Protein AF-A0A1M7DMR1-F1 (afdb_monomer)

pLDDT: mean 75.88, std 13.54, range [40.09, 90.69]

Organism: NCBI:txid29534

Foldseek 3Di:
DLVVLLVVLVVLLVVLVVLVVVLVVVLVVLVVVLVVVCVVDVVVSVVSVVVNVVVVVVNVVVSVVSNVSSCCSNVVCVPPDVPPDVVPPPPDD

Mean predicted aligned error: 11.48 Å

Structure (mmCIF, N/CA/C/O b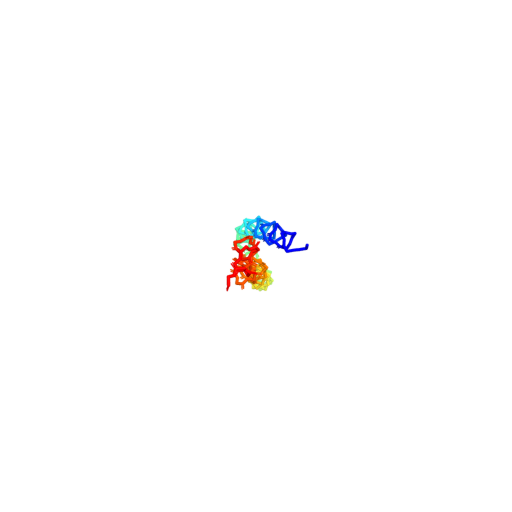ackbone):
data_AF-A0A1M7DMR1-F1
#
_entry.id   AF-A0A1M7DMR1-F1
#
loop_
_atom_site.group_PDB
_atom_site.id
_atom_site.type_symbol
_atom_site.label_atom_id
_atom_site.label_alt_id
_atom_site.label_comp_id
_atom_site.label_asym_id
_atom_site.label_entity_id
_atom_site.label_seq_id
_atom_site.pdbx_PDB_ins_code
_atom_site.Cartn_x
_atom_site.Cartn_y
_atom_site.Cartn_z
_atom_site.occupancy
_atom_site.B_iso_or_equiv
_atom_site.auth_seq_id
_atom_site.auth_comp_id
_atom_site.auth_asym_id
_atom_site.auth_atom_id
_atom_site.pdbx_PDB_model_num
ATOM 1 N N . MET A 1 1 ? -7.035 -4.291 27.945 1.00 57.91 1 MET A N 1
ATOM 2 C CA . MET A 1 1 ? -6.409 -4.801 26.692 1.00 57.91 1 MET A CA 1
ATOM 3 C C . MET A 1 1 ? -7.227 -4.565 25.416 1.00 57.91 1 MET A C 1
ATOM 5 O O . MET A 1 1 ? -6.639 -4.568 24.342 1.00 57.91 1 MET A O 1
ATOM 9 N N . LYS A 1 2 ? -8.556 -4.389 25.496 1.00 66.06 2 LYS A N 1
ATOM 10 C CA . LYS A 1 2 ? -9.449 -4.186 24.340 1.00 66.06 2 LYS A CA 1
ATOM 11 C C . LYS A 1 2 ? -9.121 -2.892 23.553 1.00 66.06 2 LYS A C 1
ATOM 13 O O . LYS A 1 2 ? -8.706 -2.967 22.401 1.00 66.06 2 LYS A O 1
ATOM 18 N N . ILE A 1 3 ? -9.118 -1.746 24.238 1.00 74.88 3 ILE A N 1
ATOM 19 C CA . ILE A 1 3 ? -8.766 -0.414 23.694 1.00 74.88 3 ILE A CA 1
ATOM 20 C C . ILE A 1 3 ? -7.361 -0.360 23.069 1.00 74.88 3 ILE A C 1
ATOM 22 O O . ILE A 1 3 ? -7.185 0.205 21.993 1.00 74.88 3 ILE A O 1
ATOM 26 N N . LEU A 1 4 ? -6.372 -1.019 23.684 1.00 76.50 4 LEU A N 1
ATOM 27 C CA . LEU A 1 4 ? -4.999 -1.068 23.163 1.00 76.50 4 LEU A CA 1
ATOM 28 C C . LEU A 1 4 ? -4.929 -1.704 21.760 1.00 76.50 4 LEU A C 1
ATOM 30 O O . LEU A 1 4 ? -4.172 -1.244 20.912 1.00 76.50 4 LEU A O 1
ATOM 34 N N . LYS A 1 5 ? -5.751 -2.731 21.486 1.00 73.88 5 LYS A N 1
ATOM 35 C CA . LYS A 1 5 ? -5.819 -3.387 20.166 1.00 73.88 5 LYS A CA 1
ATOM 36 C C . LYS A 1 5 ? -6.466 -2.498 19.102 1.00 73.88 5 LYS A C 1
ATOM 38 O O . LYS A 1 5 ? -6.076 -2.581 17.942 1.00 73.88 5 LYS A O 1
ATOM 43 N N . ILE A 1 6 ? -7.415 -1.644 19.491 1.00 76.19 6 ILE A N 1
ATOM 44 C CA . ILE A 1 6 ? -8.042 -0.662 18.594 1.00 76.19 6 ILE A CA 1
ATOM 45 C C . ILE A 1 6 ? -7.025 0.414 18.206 1.00 76.19 6 ILE A C 1
ATOM 47 O O . ILE A 1 6 ? -6.837 0.669 17.019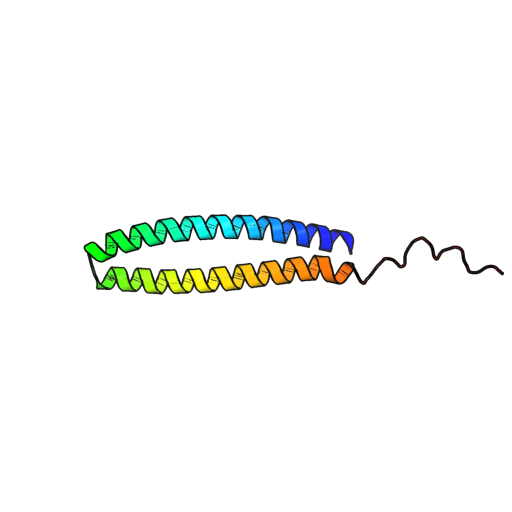 1.00 76.19 6 ILE A O 1
ATOM 51 N N . ILE A 1 7 ? -6.322 0.986 19.191 1.00 85.50 7 ILE A N 1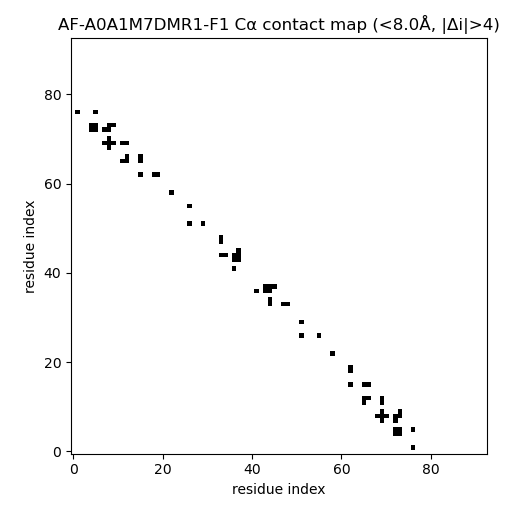
ATOM 52 C CA . ILE A 1 7 ? -5.266 1.984 18.957 1.00 85.50 7 ILE A CA 1
ATOM 53 C C . ILE A 1 7 ? -4.167 1.386 18.068 1.00 85.50 7 ILE A C 1
ATOM 55 O O . ILE A 1 7 ? -3.797 1.989 17.065 1.00 85.50 7 ILE A O 1
ATOM 59 N N . ALA A 1 8 ? -3.716 0.162 18.365 1.00 84.44 8 ALA A N 1
ATOM 60 C CA . ALA A 1 8 ? -2.746 -0.546 17.532 1.00 84.44 8 ALA A CA 1
ATOM 61 C C . ALA A 1 8 ? -3.255 -0.776 16.098 1.00 84.44 8 ALA A C 1
ATOM 63 O O . ALA A 1 8 ? -2.483 -0.638 15.155 1.00 84.44 8 ALA A O 1
ATOM 64 N N . GLY A 1 9 ? -4.543 -1.083 15.913 1.00 82.81 9 GLY A N 1
ATOM 65 C CA . GLY A 1 9 ? -5.159 -1.225 14.592 1.00 82.81 9 GLY A CA 1
ATOM 66 C C . GLY A 1 9 ? -5.142 0.073 13.778 1.00 82.81 9 GLY A C 1
ATOM 67 O O . GLY A 1 9 ? -4.778 0.042 12.604 1.00 82.81 9 GLY A O 1
ATOM 68 N N . TYR A 1 10 ? -5.468 1.213 14.395 1.00 86.25 10 TYR A N 1
ATOM 69 C CA . TYR A 1 10 ? -5.396 2.523 13.734 1.00 86.25 10 TYR A CA 1
ATOM 70 C C . TYR A 1 10 ? -3.961 2.933 13.402 1.00 86.25 10 TYR A C 1
ATOM 72 O O . TYR A 1 10 ? -3.706 3.389 12.289 1.00 86.25 10 TYR A O 1
ATO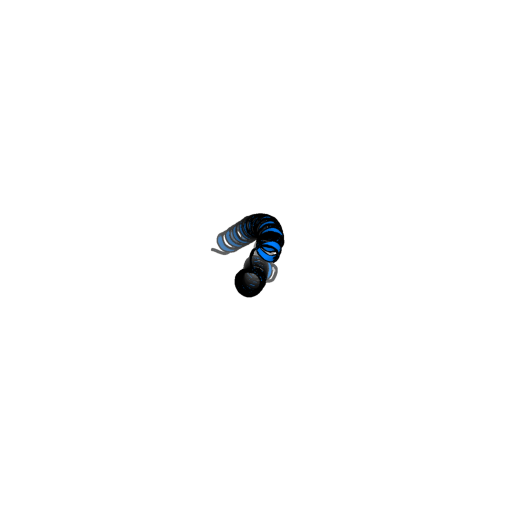M 80 N N . ILE A 1 11 ? -3.019 2.715 14.324 1.00 89.56 11 ILE A N 1
ATOM 81 C CA . ILE A 1 11 ? -1.590 2.946 14.077 1.00 89.56 11 ILE A CA 1
ATOM 82 C C . ILE A 1 11 ? -1.122 2.091 12.894 1.00 89.56 11 ILE A C 1
ATOM 84 O O . ILE A 1 11 ? -0.478 2.601 11.980 1.00 89.56 11 ILE A O 1
ATOM 88 N N . LEU A 1 12 ? -1.498 0.809 12.860 1.00 88.06 12 LEU A N 1
ATOM 89 C CA . LEU A 1 12 ? -1.145 -0.096 11.768 1.00 88.06 12 LEU A CA 1
ATOM 90 C C . LEU A 1 12 ? -1.672 0.415 10.421 1.00 88.06 12 LEU A C 1
ATOM 92 O O . LEU A 1 12 ? -0.931 0.423 9.440 1.00 88.06 12 LEU A O 1
ATOM 96 N N . LEU A 1 13 ? -2.927 0.870 10.363 1.00 88.62 13 LEU A N 1
ATOM 97 C CA . LEU A 1 13 ? -3.515 1.434 9.144 1.00 88.62 13 LEU A CA 1
ATOM 98 C C . LEU A 1 13 ? -2.822 2.733 8.715 1.00 88.62 13 LEU A C 1
ATOM 100 O O . LEU A 1 13 ? -2.557 2.908 7.528 1.00 88.62 13 LEU A O 1
ATOM 104 N N . PHE A 1 14 ? -2.466 3.600 9.665 1.00 90.56 14 PHE A N 1
ATOM 105 C CA . PHE A 1 14 ? -1.723 4.828 9.388 1.00 90.56 14 PHE A CA 1
ATOM 106 C C . PHE A 1 14 ? -0.356 4.533 8.752 1.00 90.56 14 PHE A C 1
ATOM 108 O O . PHE A 1 14 ? -0.035 5.059 7.685 1.00 90.56 14 PHE A O 1
ATOM 115 N N . PHE A 1 15 ? 0.417 3.614 9.340 1.00 89.50 15 PHE A N 1
ATOM 116 C CA . PHE A 1 15 ? 1.691 3.172 8.767 1.00 89.50 15 PHE A CA 1
ATOM 117 C C . PHE A 1 15 ? 1.517 2.468 7.421 1.00 89.50 15 PHE A C 1
ATOM 119 O O . PHE A 1 15 ? 2.322 2.673 6.518 1.00 89.50 15 PHE A O 1
ATOM 126 N N . THR A 1 16 ? 0.451 1.685 7.251 1.00 88.81 16 THR A N 1
ATOM 127 C CA . THR A 1 16 ? 0.137 1.041 5.965 1.00 88.81 16 THR A CA 1
ATOM 128 C C . THR A 1 16 ? -0.096 2.084 4.873 1.00 88.81 16 THR A C 1
ATOM 130 O O . THR A 1 16 ? 0.400 1.921 3.758 1.00 88.81 16 THR A O 1
ATOM 133 N N . GLY A 1 17 ? -0.790 3.182 5.187 1.00 87.81 17 GLY A N 1
ATOM 134 C CA . GLY A 1 17 ? -0.952 4.317 4.276 1.00 87.81 17 GLY A CA 1
ATOM 135 C C . GLY A 1 17 ? 0.390 4.944 3.889 1.00 87.81 17 GLY A C 1
ATOM 136 O O . GLY A 1 17 ? 0.662 5.135 2.705 1.00 87.81 17 GLY A O 1
ATOM 137 N N . PHE A 1 18 ? 1.269 5.175 4.867 1.00 90.69 18 PHE A N 1
ATOM 138 C CA . PHE A 1 18 ? 2.619 5.700 4.629 1.00 90.69 18 PHE A CA 1
ATOM 139 C C . PHE A 1 18 ? 3.469 4.785 3.741 1.00 90.69 18 PHE A C 1
ATOM 141 O O . PHE A 1 18 ?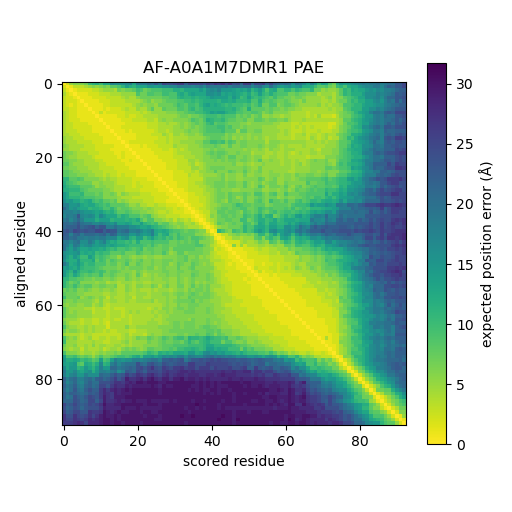 4.091 5.249 2.786 1.00 90.69 18 PHE A O 1
ATOM 148 N N . ILE A 1 19 ? 3.461 3.481 4.025 1.00 86.75 19 ILE A N 1
ATOM 149 C CA . ILE A 1 19 ? 4.162 2.471 3.225 1.00 86.75 19 ILE A CA 1
ATOM 150 C C . ILE A 1 19 ? 3.620 2.474 1.797 1.00 86.75 19 ILE A C 1
ATOM 152 O O . ILE A 1 19 ? 4.405 2.476 0.859 1.00 86.75 19 ILE A O 1
ATOM 156 N N . THR A 1 20 ? 2.301 2.562 1.622 1.00 87.88 20 THR A N 1
ATOM 157 C CA . THR A 1 20 ? 1.673 2.611 0.294 1.00 87.88 20 THR A CA 1
ATOM 158 C C . THR A 1 20 ? 2.161 3.817 -0.510 1.00 87.88 20 THR A C 1
ATOM 160 O O . THR A 1 20 ? 2.561 3.660 -1.661 1.00 87.88 20 THR A O 1
ATOM 163 N N . LEU A 1 21 ? 2.204 5.011 0.093 1.00 88.81 21 LEU A N 1
ATOM 164 C CA . LEU A 1 21 ? 2.730 6.214 -0.564 1.00 88.81 21 LEU A CA 1
ATOM 165 C C . LEU A 1 21 ? 4.212 6.071 -0.934 1.00 88.81 21 LEU A C 1
ATOM 167 O O . LEU A 1 21 ? 4.611 6.434 -2.042 1.00 88.81 21 LEU A O 1
ATOM 171 N N . ALA A 1 22 ? 5.024 5.508 -0.036 1.00 86.56 22 ALA A N 1
ATOM 172 C CA . ALA A 1 22 ? 6.431 5.238 -0.309 1.00 86.56 22 ALA A CA 1
ATOM 173 C C . ALA A 1 22 ? 6.603 4.237 -1.464 1.00 86.56 22 ALA A C 1
ATOM 175 O O . ALA A 1 22 ? 7.404 4.476 -2.364 1.00 86.56 22 ALA A O 1
ATOM 176 N N . THR A 1 23 ? 5.815 3.159 -1.488 1.00 84.00 23 THR A N 1
ATOM 177 C CA . THR A 1 23 ? 5.821 2.164 -2.568 1.00 84.00 23 THR A CA 1
ATOM 178 C C . THR A 1 23 ? 5.434 2.784 -3.907 1.00 84.00 23 THR A C 1
ATOM 180 O O . THR A 1 23 ? 6.097 2.512 -4.903 1.00 84.00 23 THR A O 1
ATOM 183 N N . VAL A 1 24 ? 4.419 3.653 -3.948 1.00 86.12 24 VAL A N 1
ATOM 184 C CA . VAL A 1 24 ? 4.033 4.368 -5.176 1.00 86.12 24 VAL A CA 1
ATOM 185 C C . VAL A 1 24 ? 5.180 5.245 -5.674 1.00 86.12 24 VAL A C 1
ATOM 187 O O . VAL A 1 24 ?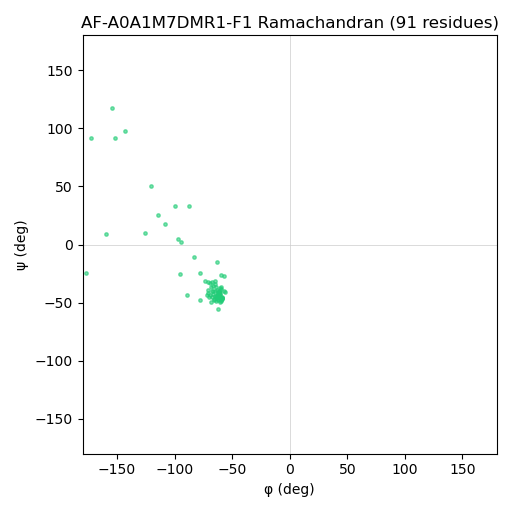 5.512 5.202 -6.856 1.00 86.12 24 VAL A O 1
ATOM 190 N N . LYS A 1 25 ? 5.839 5.996 -4.784 1.00 87.12 25 LYS A N 1
ATOM 191 C CA . LYS A 1 25 ? 6.996 6.822 -5.155 1.00 87.12 25 LYS A CA 1
ATOM 192 C C . LYS A 1 25 ? 8.135 5.979 -5.738 1.00 87.12 25 LYS A C 1
ATOM 194 O O . LYS A 1 25 ? 8.662 6.334 -6.787 1.00 87.12 25 LYS A O 1
ATOM 199 N N . VAL A 1 26 ? 8.482 4.870 -5.081 1.00 84.12 26 VAL A N 1
ATOM 200 C CA . VAL A 1 26 ? 9.534 3.948 -5.544 1.00 84.12 26 VAL A CA 1
ATOM 201 C C . VAL A 1 26 ? 9.166 3.326 -6.890 1.00 84.12 26 VAL A C 1
ATOM 203 O O . VAL A 1 26 ? 10.014 3.214 -7.768 1.00 84.12 26 VAL A O 1
ATOM 206 N N . PHE A 1 27 ? 7.897 2.976 -7.093 1.00 82.56 27 PHE A N 1
ATOM 207 C CA . PHE A 1 27 ? 7.423 2.462 -8.373 1.00 82.56 27 PHE A CA 1
ATOM 208 C C . PHE A 1 27 ? 7.644 3.468 -9.510 1.00 82.56 27 PHE A C 1
ATOM 210 O O . PHE A 1 27 ? 8.179 3.095 -10.551 1.00 82.56 27 PHE A O 1
ATOM 217 N N . PHE A 1 28 ? 7.300 4.744 -9.304 1.00 83.56 28 PHE A N 1
ATOM 218 C CA . PHE A 1 28 ? 7.530 5.786 -10.309 1.00 83.56 28 PHE A CA 1
ATOM 219 C C . PHE A 1 28 ? 9.013 5.973 -10.635 1.00 83.56 28 PHE A C 1
ATOM 221 O O . PHE A 1 28 ? 9.362 6.070 -11.811 1.00 83.56 28 PHE A O 1
ATOM 228 N N . THR A 1 29 ? 9.887 5.988 -9.624 1.00 82.38 29 THR A N 1
ATOM 229 C CA . THR A 1 29 ? 11.333 6.124 -9.855 1.00 82.38 29 THR A CA 1
ATOM 230 C C . THR A 1 29 ? 11.889 4.915 -10.600 1.00 82.38 29 THR A C 1
ATOM 232 O O . THR A 1 29 ? 12.525 5.078 -11.633 1.00 82.38 29 THR A O 1
ATOM 235 N N . SER A 1 30 ? 11.555 3.697 -10.163 1.00 77.31 30 SER A N 1
ATOM 236 C CA . SER A 1 30 ? 12.029 2.473 -10.815 1.00 77.31 30 SER A CA 1
ATOM 237 C C . SER A 1 30 ? 11.489 2.310 -12.236 1.00 77.31 30 SER A C 1
ATOM 239 O O . SER A 1 30 ? 12.175 1.748 -13.083 1.00 77.31 30 SER A O 1
ATOM 241 N N . PHE A 1 31 ? 10.284 2.806 -12.526 1.00 78.88 31 PHE A N 1
ATOM 242 C CA . PHE A 1 31 ? 9.737 2.807 -13.882 1.00 78.88 31 PHE A CA 1
ATOM 243 C C . PHE A 1 31 ? 10.490 3.773 -14.807 1.00 78.88 31 PHE A C 1
ATOM 245 O O . PHE A 1 31 ? 10.806 3.409 -15.940 1.00 78.88 31 PHE A O 1
ATOM 252 N N . MET A 1 32 ? 10.811 4.982 -14.328 1.00 81.25 32 MET A N 1
ATOM 253 C CA . MET A 1 32 ? 11.635 5.928 -15.087 1.00 81.25 32 MET A CA 1
ATOM 254 C C . MET A 1 32 ? 13.031 5.362 -15.352 1.00 81.25 32 MET A C 1
ATOM 256 O O . MET A 1 32 ? 13.476 5.379 -16.499 1.00 81.25 32 MET A O 1
ATOM 260 N N . ASP A 1 33 ? 13.675 4.799 -14.330 1.00 74.94 33 ASP A N 1
ATOM 261 C CA . ASP A 1 33 ? 15.009 4.206 -14.451 1.00 74.94 33 ASP A CA 1
ATOM 262 C C . ASP A 1 33 ? 14.999 3.023 -15.426 1.00 74.94 33 ASP A C 1
ATOM 264 O O . ASP A 1 33 ? 15.814 2.969 -16.342 1.00 74.94 33 ASP A O 1
ATOM 268 N N . ALA A 1 34 ? 14.011 2.126 -15.327 1.00 71.75 34 ALA A N 1
ATOM 269 C CA . ALA A 1 34 ? 13.868 1.007 -16.257 1.00 71.75 34 ALA A CA 1
ATOM 270 C C . ALA A 1 34 ? 13.659 1.472 -17.707 1.00 71.75 34 ALA A C 1
ATOM 272 O O . ALA A 1 34 ? 14.199 0.860 -18.628 1.00 71.75 34 ALA A O 1
ATOM 273 N N . SER A 1 35 ? 12.910 2.560 -17.929 1.00 74.75 35 SER A N 1
ATOM 274 C CA . SER A 1 35 ? 12.711 3.125 -19.268 1.00 74.75 35 SER A CA 1
ATOM 275 C C . SER A 1 35 ? 14.001 3.698 -19.858 1.00 74.75 35 SER A C 1
ATOM 277 O O . SER A 1 35 ? 14.201 3.606 -21.070 1.00 74.75 35 SER A O 1
ATOM 279 N N . VAL A 1 36 ? 14.860 4.294 -19.029 1.00 76.38 36 VAL A N 1
ATOM 280 C CA . VAL A 1 36 ? 16.174 4.802 -19.450 1.00 76.38 36 VAL A CA 1
ATOM 281 C C . VAL A 1 36 ? 17.129 3.636 -19.724 1.00 76.38 36 VAL A C 1
ATOM 283 O O . VAL A 1 36 ? 17.801 3.615 -20.756 1.00 76.38 36 VAL A O 1
ATOM 286 N N . GLU A 1 37 ? 17.141 2.619 -18.862 1.00 70.62 37 GLU A N 1
ATOM 287 C CA . GLU A 1 37 ? 18.038 1.466 -18.983 1.00 70.62 37 GLU A CA 1
ATOM 288 C C . GLU A 1 37 ? 17.688 0.572 -20.186 1.00 70.62 37 GLU A C 1
ATOM 290 O O . GLU A 1 37 ? 18.584 0.055 -20.857 1.00 70.62 37 GLU A O 1
ATOM 295 N N . PHE A 1 38 ? 16.402 0.458 -20.544 1.00 68.56 38 PHE A N 1
ATOM 296 C CA . PHE A 1 38 ? 15.950 -0.275 -21.736 1.00 68.56 38 PHE A CA 1
ATOM 297 C C . PHE A 1 38 ? 16.527 0.276 -23.046 1.00 68.56 38 PHE A C 1
ATOM 299 O O . PHE A 1 38 ? 16.649 -0.469 -24.021 1.00 68.56 38 PHE A O 1
ATOM 306 N N . GLN A 1 39 ? 16.890 1.563 -23.083 1.00 71.38 39 GLN A N 1
ATOM 307 C CA . GLN A 1 39 ? 17.562 2.165 -24.237 1.00 71.38 39 GLN A CA 1
ATOM 308 C C . GLN A 1 39 ? 19.056 1.818 -24.296 1.00 71.38 39 GLN A C 1
ATOM 310 O O . GLN A 1 39 ? 19.632 1.820 -25.382 1.00 71.38 39 GLN A O 1
ATOM 315 N N . LYS A 1 40 ? 19.682 1.499 -23.156 1.00 73.19 40 LYS A N 1
ATOM 316 C CA . LYS A 1 40 ? 21.111 1.162 -23.053 1.00 73.19 40 LYS A CA 1
ATOM 317 C C . LYS A 1 40 ? 21.399 -0.326 -23.236 1.00 73.19 40 LYS A C 1
ATOM 319 O O . LYS A 1 40 ? 22.358 -0.671 -23.918 1.00 73.19 40 LYS A O 1
ATOM 324 N N . SER A 1 41 ? 20.603 -1.204 -22.629 1.00 74.06 41 SER A N 1
ATOM 325 C CA . SER A 1 41 ? 20.851 -2.650 -22.625 1.00 74.06 41 SER A CA 1
ATOM 326 C C . SER A 1 41 ? 19.546 -3.423 -22.434 1.00 74.06 41 SER A C 1
ATOM 328 O O . SER A 1 41 ? 18.876 -3.315 -21.407 1.00 74.06 41 SER A O 1
ATOM 330 N N . LYS A 1 42 ? 19.165 -4.233 -23.433 1.00 71.38 42 LYS A N 1
ATOM 331 C CA . LYS A 1 42 ? 17.909 -5.005 -23.390 1.00 71.38 42 LYS A CA 1
ATOM 332 C C . LYS A 1 42 ? 17.919 -6.102 -22.321 1.00 71.38 42 LYS A C 1
ATOM 334 O O . LYS A 1 42 ? 16.864 -6.399 -21.771 1.00 71.38 42 LYS A O 1
ATOM 339 N N . SER A 1 43 ? 19.072 -6.711 -22.029 1.00 74.56 43 SER A N 1
ATOM 340 C CA . SER A 1 43 ? 19.178 -7.763 -21.006 1.00 74.56 43 SER A CA 1
ATOM 341 C C . SER A 1 43 ? 19.026 -7.203 -19.595 1.00 74.56 43 SER A C 1
ATOM 343 O O . SER A 1 43 ? 18.303 -7.784 -18.786 1.00 74.56 43 SER A O 1
ATOM 345 N N . ASP A 1 44 ? 19.633 -6.046 -19.324 1.00 72.50 44 ASP A N 1
ATOM 346 C CA . ASP A 1 44 ? 19.547 -5.403 -18.010 1.00 72.50 44 ASP A CA 1
ATOM 347 C C . ASP A 1 44 ? 18.146 -4.834 -17.773 1.00 72.50 44 ASP A C 1
ATOM 349 O O . ASP A 1 44 ? 17.574 -5.025 -16.699 1.00 72.50 44 ASP A O 1
ATOM 353 N N . GLY A 1 45 ? 17.525 -4.251 -18.806 1.00 69.31 45 GLY A N 1
ATOM 354 C CA . GLY A 1 45 ? 16.136 -3.792 -18.747 1.00 69.31 45 GLY A CA 1
ATOM 355 C C . GLY A 1 45 ? 15.147 -4.901 -18.363 1.00 69.31 45 GLY A C 1
ATOM 356 O O . GLY A 1 45 ? 14.259 -4.681 -17.538 1.00 69.31 45 GLY A O 1
ATOM 357 N N . VAL A 1 46 ? 15.322 -6.121 -18.887 1.00 78.50 46 VAL A N 1
ATOM 358 C CA . VAL A 1 46 ? 14.474 -7.275 -18.529 1.00 78.50 46 VAL A CA 1
ATOM 359 C C . VAL A 1 46 ? 14.690 -7.715 -17.077 1.00 78.50 46 VAL A C 1
ATOM 361 O O . VAL A 1 46 ? 13.715 -8.026 -16.389 1.00 78.50 46 VAL A O 1
ATOM 364 N N . ALA A 1 47 ? 15.932 -7.708 -16.584 1.00 79.44 47 ALA A N 1
ATOM 365 C CA . ALA A 1 47 ? 16.235 -8.044 -15.192 1.00 79.44 47 ALA A CA 1
ATOM 366 C C . ALA A 1 47 ? 15.613 -7.034 -14.211 1.00 79.44 47 ALA A C 1
ATOM 368 O O . ALA A 1 47 ? 14.974 -7.438 -13.235 1.00 79.44 47 ALA A O 1
ATOM 369 N N . TYR A 1 48 ? 15.714 -5.733 -14.505 1.00 76.88 48 TYR A N 1
ATOM 370 C CA . TYR A 1 48 ? 15.057 -4.678 -13.727 1.00 76.88 48 TYR A CA 1
ATOM 371 C C . TYR A 1 48 ? 13.534 -4.796 -13.759 1.00 76.88 48 TYR A C 1
ATOM 373 O O . TYR A 1 48 ? 12.883 -4.641 -12.725 1.00 76.88 48 TYR A O 1
ATOM 381 N N . PHE A 1 49 ? 12.960 -5.120 -14.917 1.00 77.81 49 PHE A N 1
ATOM 382 C CA . PHE A 1 49 ? 11.519 -5.286 -15.057 1.00 77.81 49 PHE A CA 1
ATOM 383 C C . PHE A 1 49 ? 10.996 -6.464 -14.225 1.00 77.81 49 PHE A C 1
ATOM 385 O O . PHE A 1 49 ? 10.056 -6.299 -13.449 1.00 77.81 49 PHE A O 1
ATOM 392 N N . LEU A 1 50 ? 11.631 -7.637 -14.323 1.00 83.12 50 LEU A N 1
ATOM 393 C CA . LEU A 1 50 ? 11.254 -8.818 -13.538 1.00 83.12 50 LEU A CA 1
ATOM 394 C C . LEU A 1 50 ? 11.456 -8.598 -12.036 1.00 83.12 50 LEU A C 1
ATOM 396 O O . LEU A 1 50 ? 10.553 -8.895 -11.251 1.00 83.12 50 LEU A O 1
ATOM 400 N N . GLY A 1 51 ? 12.602 -8.043 -11.633 1.00 82.69 51 GLY A N 1
ATOM 401 C CA . GLY A 1 51 ? 12.883 -7.717 -10.235 1.00 82.69 51 GLY A CA 1
ATOM 402 C C . GLY A 1 51 ? 11.868 -6.726 -9.663 1.00 82.69 51 GLY A C 1
ATOM 403 O O . GLY A 1 51 ? 11.299 -6.963 -8.596 1.00 82.69 51 GLY A O 1
ATOM 404 N N . GLY A 1 52 ? 11.558 -5.665 -10.412 1.00 81.06 52 GLY A N 1
ATOM 405 C CA . GLY A 1 52 ? 10.535 -4.687 -10.049 1.00 81.06 52 GLY A CA 1
ATOM 406 C C . GLY A 1 52 ? 9.149 -5.317 -9.914 1.00 81.06 52 GLY A C 1
ATOM 407 O O . GLY A 1 52 ? 8.453 -5.072 -8.930 1.00 81.06 52 GLY A O 1
ATOM 408 N N . MET A 1 53 ? 8.767 -6.194 -10.846 1.00 82.62 53 MET A N 1
ATOM 409 C CA . MET A 1 53 ? 7.469 -6.869 -10.823 1.00 82.62 53 MET A CA 1
ATOM 410 C C . MET A 1 53 ? 7.294 -7.738 -9.570 1.00 82.62 53 MET A C 1
ATOM 412 O O . MET A 1 53 ? 6.241 -7.693 -8.933 1.00 82.62 53 MET A O 1
ATOM 416 N N . VAL A 1 54 ? 8.335 -8.468 -9.157 1.00 87.44 54 VAL A N 1
ATOM 417 C CA . VAL A 1 54 ? 8.317 -9.270 -7.920 1.00 87.44 54 VAL A CA 1
ATOM 418 C C . VAL A 1 54 ? 8.148 -8.383 -6.685 1.00 87.44 54 VAL A C 1
ATOM 420 O O . VAL A 1 54 ? 7.312 -8.678 -5.828 1.00 87.44 54 VAL A O 1
ATOM 423 N N . VAL A 1 55 ? 8.889 -7.274 -6.600 1.00 84.88 55 VAL A N 1
ATOM 424 C CA . VAL A 1 55 ? 8.801 -6.334 -5.470 1.00 84.88 55 VAL A CA 1
ATOM 425 C C . VAL A 1 55 ? 7.406 -5.716 -5.370 1.00 84.88 55 VAL A C 1
ATOM 427 O O . VAL A 1 55 ? 6.855 -5.635 -4.272 1.00 84.88 55 VAL A O 1
ATOM 430 N N . ILE A 1 56 ? 6.796 -5.343 -6.498 1.00 84.12 56 ILE A N 1
ATOM 431 C CA . ILE A 1 56 ? 5.429 -4.806 -6.532 1.00 84.12 56 ILE A CA 1
ATOM 432 C C . ILE A 1 56 ? 4.431 -5.844 -6.025 1.00 84.12 56 ILE A C 1
ATOM 434 O O . ILE A 1 56 ? 3.600 -5.527 -5.175 1.00 84.12 56 ILE A O 1
ATOM 438 N N . VAL A 1 57 ? 4.516 -7.090 -6.502 1.00 88.19 57 VAL A N 1
ATOM 439 C CA . VAL A 1 57 ? 3.621 -8.168 -6.057 1.00 88.19 57 VAL A CA 1
ATOM 440 C C . VAL A 1 57 ? 3.747 -8.385 -4.548 1.00 88.19 57 VAL A C 1
ATOM 442 O O . VAL A 1 57 ? 2.732 -8.448 -3.851 1.00 88.19 57 VAL A O 1
ATOM 445 N N . LEU A 1 58 ? 4.973 -8.438 -4.020 1.00 88.62 58 LEU A N 1
ATOM 446 C CA . LEU A 1 58 ? 5.216 -8.566 -2.582 1.00 88.62 58 LEU A CA 1
ATOM 447 C C . LEU A 1 58 ? 4.655 -7.377 -1.797 1.00 88.62 58 LEU A C 1
ATOM 449 O O . LEU A 1 58 ? 3.989 -7.580 -0.782 1.00 88.62 58 LEU A O 1
ATOM 453 N N . ALA A 1 59 ? 4.856 -6.150 -2.279 1.00 85.25 59 ALA A N 1
ATOM 454 C CA . ALA A 1 59 ? 4.327 -4.951 -1.640 1.00 85.25 59 ALA A CA 1
ATOM 455 C C . ALA A 1 59 ? 2.790 -4.950 -1.611 1.00 85.25 59 ALA A C 1
ATOM 457 O O . ALA A 1 59 ? 2.195 -4.684 -0.567 1.00 85.25 59 ALA A O 1
ATOM 458 N N . VAL A 1 60 ? 2.131 -5.328 -2.712 1.00 87.44 60 VAL A N 1
ATOM 459 C CA . VAL A 1 60 ? 0.665 -5.444 -2.788 1.00 87.44 60 VAL A CA 1
ATOM 460 C C . VAL A 1 60 ? 0.142 -6.494 -1.806 1.00 87.44 60 VAL A C 1
ATOM 462 O O . VAL A 1 60 ? -0.830 -6.242 -1.088 1.00 87.44 60 VAL A O 1
ATOM 465 N N . LEU A 1 61 ? 0.786 -7.664 -1.729 1.00 90.62 61 LEU A N 1
ATOM 466 C CA . LEU A 1 61 ? 0.426 -8.706 -0.764 1.00 90.62 61 LEU A CA 1
ATOM 467 C C . LEU A 1 61 ? 0.584 -8.219 0.681 1.00 90.62 61 LEU A C 1
ATOM 469 O O . LEU A 1 61 ? -0.291 -8.473 1.513 1.00 90.62 61 LEU A O 1
ATOM 473 N N . LEU A 1 62 ? 1.659 -7.485 0.965 1.00 89.06 62 LEU A N 1
ATOM 474 C CA . LEU A 1 62 ? 1.960 -6.950 2.288 1.00 89.06 62 LEU A CA 1
ATOM 475 C C . LEU A 1 62 ? 0.951 -5.869 2.700 1.00 89.06 62 LEU A C 1
ATOM 477 O O . LEU A 1 62 ? 0.388 -5.950 3.791 1.00 89.06 62 LEU A O 1
ATOM 481 N N . ILE A 1 63 ? 0.619 -4.933 1.807 1.00 89.19 63 ILE A N 1
ATOM 482 C CA . ILE A 1 63 ? -0.431 -3.925 2.026 1.00 89.19 63 ILE A CA 1
ATOM 483 C C . ILE A 1 63 ? -1.777 -4.609 2.286 1.00 89.19 63 ILE A C 1
ATOM 485 O O . ILE A 1 63 ? -2.457 -4.290 3.263 1.00 89.19 63 ILE A O 1
ATOM 489 N N . LYS A 1 64 ? -2.152 -5.604 1.471 1.00 90.00 64 LYS A N 1
ATOM 490 C CA . LYS A 1 64 ? -3.397 -6.367 1.651 1.00 90.00 64 LYS A CA 1
ATOM 491 C C . LYS A 1 64 ? -3.432 -7.087 3.001 1.00 90.00 64 LYS A C 1
ATOM 493 O O . LYS A 1 64 ? -4.473 -7.109 3.661 1.00 90.00 64 LYS A O 1
ATOM 498 N N . PHE A 1 65 ? -2.311 -7.669 3.424 1.00 90.25 65 PHE A N 1
ATOM 499 C CA . PHE A 1 65 ? -2.181 -8.328 4.720 1.00 90.25 65 PHE A CA 1
ATOM 500 C C . PHE A 1 65 ? -2.313 -7.341 5.887 1.00 90.25 65 PHE A C 1
ATOM 502 O O . PHE A 1 65 ? -3.079 -7.604 6.819 1.00 90.25 65 PHE A O 1
ATOM 509 N N . LEU A 1 66 ? -1.623 -6.200 5.828 1.00 88.12 66 LEU A N 1
ATOM 510 C CA . LEU A 1 66 ? -1.676 -5.166 6.862 1.00 88.12 66 LEU A CA 1
ATOM 511 C C . LEU A 1 66 ? -3.070 -4.548 6.967 1.00 88.12 66 LEU A C 1
ATOM 513 O O . LEU A 1 66 ? -3.613 -4.454 8.066 1.00 88.12 66 LEU A O 1
ATOM 517 N N . TRP A 1 67 ? -3.702 -4.237 5.835 1.00 86.81 67 TRP A N 1
ATOM 518 C CA . TRP A 1 67 ? -5.070 -3.722 5.786 1.00 86.81 67 TRP A CA 1
ATOM 519 C C . TRP A 1 67 ? -6.070 -4.706 6.400 1.00 86.81 67 TRP A C 1
ATOM 521 O O . TRP A 1 67 ? -6.878 -4.348 7.261 1.00 86.81 67 TRP A O 1
ATOM 531 N N . LYS A 1 68 ? -5.984 -5.989 6.018 1.00 87.00 68 LYS A N 1
ATOM 532 C CA . LYS A 1 68 ? -6.822 -7.055 6.587 1.00 87.00 68 LYS A CA 1
ATOM 533 C C . LYS A 1 68 ? -6.591 -7.206 8.090 1.00 87.00 68 LYS A C 1
ATOM 535 O O . LYS A 1 68 ? -7.549 -7.406 8.834 1.00 87.00 68 LYS A O 1
ATOM 540 N N . THR A 1 69 ? -5.344 -7.111 8.544 1.00 86.31 69 THR A N 1
ATOM 541 C CA . THR A 1 69 ? -4.977 -7.248 9.959 1.00 86.31 69 THR A CA 1
ATOM 542 C C . THR A 1 69 ? -5.459 -6.057 10.785 1.00 86.31 69 THR A C 1
ATOM 544 O O . THR A 1 69 ? -6.084 -6.269 11.824 1.00 86.31 69 THR A O 1
ATOM 547 N N . GLY A 1 70 ? -5.271 -4.828 10.299 1.00 85.75 70 GLY A N 1
ATOM 548 C CA . GLY A 1 70 ? -5.767 -3.603 10.934 1.00 85.75 70 GLY A CA 1
ATOM 549 C C . GLY A 1 70 ? -7.287 -3.618 11.076 1.00 85.75 70 GLY A C 1
ATOM 550 O O . GLY A 1 70 ? -7.814 -3.479 12.180 1.00 85.75 70 GLY A O 1
ATOM 551 N N . ASN A 1 71 ? -8.003 -3.942 9.996 1.00 83.62 71 ASN A N 1
ATOM 552 C CA . ASN A 1 71 ? -9.462 -4.060 10.032 1.00 83.62 71 ASN A CA 1
ATOM 553 C C . ASN A 1 71 ? -9.944 -5.207 10.924 1.00 83.62 71 ASN A C 1
ATOM 555 O O . ASN A 1 71 ? -10.974 -5.079 11.579 1.00 83.62 71 ASN A O 1
ATOM 559 N N . LYS A 1 72 ? -9.210 -6.323 11.005 1.00 82.50 72 LYS A N 1
ATOM 560 C CA . LYS A 1 72 ? -9.540 -7.429 11.917 1.00 82.50 72 LYS A CA 1
ATOM 561 C C . LYS A 1 72 ? -9.348 -7.035 13.382 1.00 82.50 72 LYS A C 1
ATOM 563 O O . LYS A 1 72 ? -10.140 -7.466 14.217 1.00 82.50 72 LYS A O 1
ATOM 568 N N . LEU A 1 73 ? -8.329 -6.234 13.698 1.00 80.19 73 LEU A N 1
ATOM 569 C CA . LEU A 1 73 ? -8.076 -5.721 15.048 1.00 80.19 73 LEU A CA 1
ATOM 570 C C . LEU A 1 73 ? -9.175 -4.752 15.505 1.00 80.19 73 LEU A C 1
ATOM 572 O O . LEU A 1 73 ? -9.620 -4.844 16.647 1.00 80.19 73 LEU A O 1
ATOM 576 N N . ILE A 1 74 ? -9.657 -3.894 14.602 1.00 81.19 74 ILE A N 1
ATOM 577 C CA . ILE A 1 74 ? -10.728 -2.923 14.872 1.00 81.19 74 ILE A CA 1
ATOM 578 C C . ILE A 1 74 ? -12.110 -3.609 14.872 1.00 81.19 74 ILE A C 1
ATOM 580 O O . ILE A 1 74 ? -12.908 -3.439 15.791 1.00 81.19 74 ILE A O 1
ATOM 584 N N . GLY A 1 75 ? -12.394 -4.436 13.863 1.00 67.25 75 GLY A N 1
ATOM 585 C CA . GLY A 1 75 ? -13.701 -5.058 13.629 1.00 67.25 75 GLY A CA 1
ATOM 586 C C . GLY A 1 75 ? -14.057 -6.195 14.589 1.00 67.25 75 GLY A C 1
ATOM 587 O O . GLY A 1 75 ? -15.223 -6.332 14.948 1.00 67.25 75 GLY A O 1
ATOM 588 N N . LYS A 1 76 ? -13.080 -6.968 15.094 1.00 59.22 76 LYS A N 1
ATOM 589 C CA . LYS A 1 76 ? -13.351 -8.001 16.118 1.00 59.22 76 LYS A CA 1
ATOM 590 C C . LYS A 1 76 ? -13.871 -7.430 17.442 1.00 59.22 76 LYS A C 1
ATOM 592 O O . LYS A 1 76 ? -14.369 -8.195 18.259 1.00 59.22 76 LYS A O 1
ATOM 597 N N . GLN A 1 77 ? -13.741 -6.124 17.677 1.00 56.41 77 GLN A N 1
ATOM 598 C CA . GLN A 1 77 ? -14.231 -5.477 18.896 1.00 56.41 77 GLN A CA 1
ATOM 599 C C . GLN A 1 77 ? -15.614 -4.852 18.752 1.00 56.41 77 GLN A C 1
ATOM 601 O O . GLN A 1 77 ? -16.315 -4.773 19.756 1.00 56.41 77 GLN A O 1
ATOM 606 N N . LYS A 1 78 ? -16.036 -4.473 17.535 1.00 51.50 78 LYS A N 1
ATOM 607 C CA . LYS A 1 78 ? -17.388 -3.932 17.306 1.00 51.50 78 LYS A CA 1
ATOM 608 C C . LYS A 1 78 ? -18.495 -4.894 17.756 1.00 51.50 78 LYS A C 1
ATOM 610 O O . LYS A 1 78 ? -19.546 -4.432 18.168 1.00 51.50 78 LYS A O 1
ATOM 615 N N . ASN A 1 79 ? -18.225 -6.202 17.764 1.00 50.03 79 ASN A N 1
ATOM 616 C CA . ASN A 1 79 ? -19.173 -7.227 18.213 1.00 50.03 79 ASN A CA 1
ATOM 617 C C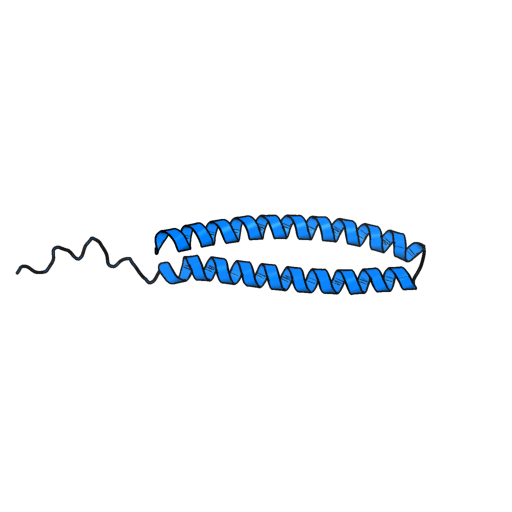 . ASN A 1 79 ? -18.959 -7.686 19.671 1.00 50.03 79 ASN A C 1
ATOM 619 O O . ASN A 1 79 ? -19.587 -8.649 20.086 1.00 50.03 79 ASN A O 1
ATOM 623 N N . ALA A 1 80 ? -18.036 -7.080 20.432 1.00 51.28 80 ALA A N 1
ATOM 624 C CA . ALA A 1 80 ? -17.590 -7.623 21.725 1.00 51.28 80 ALA A CA 1
ATOM 625 C C . ALA A 1 80 ? -17.694 -6.663 22.927 1.00 51.28 80 ALA A C 1
ATOM 627 O O . ALA A 1 80 ? -17.136 -6.981 23.984 1.00 51.28 80 ALA A O 1
ATOM 628 N N . SER A 1 81 ? -18.353 -5.507 22.792 1.00 47.72 81 SER A N 1
ATOM 629 C CA . SER A 1 81 ? -18.899 -4.748 23.932 1.00 47.72 81 SER A CA 1
ATOM 630 C C . SER A 1 81 ? -19.755 -3.566 23.462 1.00 47.72 81 SER A C 1
ATOM 632 O O . SER A 1 81 ? -19.249 -2.459 23.285 1.00 47.72 81 SER A O 1
ATOM 634 N N . LEU A 1 82 ? -21.054 -3.805 23.315 1.00 47.69 82 LEU A N 1
ATOM 635 C CA . LEU A 1 82 ? -22.062 -2.875 23.831 1.00 47.69 82 LEU A CA 1
ATOM 636 C C . LEU A 1 82 ? -22.771 -3.476 25.067 1.00 47.69 82 LEU A C 1
ATOM 638 O O . LEU A 1 82 ? -23.804 -2.977 25.470 1.00 47.69 82 LEU A O 1
ATOM 642 N N . ASP A 1 83 ? -22.178 -4.496 25.703 1.00 51.16 83 ASP A N 1
ATOM 643 C CA . ASP A 1 83 ? -22.712 -5.156 26.912 1.00 51.16 83 ASP A CA 1
ATOM 644 C C . ASP A 1 83 ? -22.054 -4.669 28.214 1.00 51.16 83 ASP A C 1
ATOM 646 O O . ASP A 1 83 ? -21.844 -5.436 29.150 1.00 51.16 83 ASP A O 1
ATOM 650 N N . SER A 1 84 ? -21.645 -3.405 28.321 1.00 60.19 84 SER A N 1
ATOM 651 C CA . SER A 1 84 ? -21.192 -2.916 29.631 1.00 60.19 84 SER A CA 1
ATOM 652 C C . SER A 1 84 ? -21.403 -1.422 29.794 1.00 60.19 84 SER A C 1
ATOM 654 O O . SER A 1 84 ? -20.542 -0.633 29.404 1.00 60.19 84 SER A O 1
ATOM 656 N N . ILE A 1 85 ? -22.563 -1.072 30.351 1.00 52.69 85 ILE A N 1
ATOM 657 C CA . ILE A 1 85 ? -22.756 -0.189 31.521 1.00 52.69 85 ILE A CA 1
ATOM 658 C C . ILE A 1 85 ? -24.263 -0.118 31.866 1.00 52.69 85 ILE A C 1
ATOM 660 O O . ILE A 1 85 ? -24.593 0.046 33.034 1.00 52.69 85 ILE A O 1
ATOM 664 N N . ASP A 1 86 ? -25.164 -0.368 30.905 1.00 52.38 86 ASP A N 1
ATOM 665 C CA . ASP A 1 86 ? -26.625 -0.263 31.112 1.00 52.38 86 ASP A CA 1
ATOM 666 C C . ASP A 1 86 ? -27.308 -1.498 31.744 1.00 52.38 86 ASP A C 1
ATOM 668 O O . ASP A 1 86 ? -28.460 -1.406 32.163 1.00 52.38 86 ASP A O 1
ATOM 672 N N . ASP A 1 87 ? -26.618 -2.638 31.868 1.00 53.44 87 ASP A N 1
ATOM 673 C CA . ASP A 1 87 ? -27.174 -3.868 32.474 1.00 53.44 87 ASP A CA 1
ATOM 674 C C . ASP A 1 87 ? -26.853 -4.037 33.974 1.00 53.44 87 ASP A C 1
ATOM 676 O O . ASP A 1 87 ? -27.267 -5.007 34.605 1.00 53.44 87 ASP A O 1
ATOM 680 N N . ILE A 1 88 ? -26.169 -3.071 34.599 1.00 53.25 88 ILE A N 1
ATOM 681 C CA . ILE A 1 88 ? -25.789 -3.105 36.030 1.00 53.25 88 ILE A CA 1
ATOM 682 C C . ILE A 1 88 ? -26.915 -2.519 36.919 1.00 53.25 88 ILE A C 1
ATOM 684 O O . ILE A 1 88 ? -26.663 -1.885 37.936 1.00 53.25 88 ILE A O 1
ATOM 688 N N . GLY A 1 89 ? -28.185 -2.686 36.537 1.00 50.56 89 GLY A N 1
ATOM 689 C CA . GLY A 1 89 ? -29.307 -2.087 37.279 1.00 50.56 89 GLY A CA 1
ATOM 690 C C . GLY A 1 89 ? -30.690 -2.705 37.068 1.00 50.56 89 GLY A C 1
ATOM 691 O O . GLY A 1 89 ? -31.669 -2.127 37.523 1.00 50.56 89 GLY A O 1
ATOM 692 N N . LYS A 1 90 ? -30.807 -3.851 36.383 1.00 54.94 90 LYS A N 1
ATOM 693 C CA . LYS A 1 90 ? -32.108 -4.472 36.049 1.00 54.94 90 LYS A CA 1
ATOM 694 C C . LYS A 1 90 ? -32.373 -5.820 36.723 1.00 54.94 90 LYS A C 1
ATOM 696 O O . LYS A 1 90 ? -33.157 -6.613 36.215 1.00 54.94 90 LYS A O 1
ATOM 701 N N . VAL A 1 91 ? -31.749 -6.081 37.870 1.00 50.22 91 VAL A N 1
ATOM 702 C CA . VAL A 1 91 ? -32.028 -7.293 38.658 1.00 50.22 91 VAL A CA 1
ATOM 703 C C . VAL A 1 91 ? -32.516 -6.932 40.061 1.00 50.22 91 VAL A C 1
ATOM 705 O O . VAL A 1 91 ? -31.994 -7.430 41.044 1.00 50.22 91 VAL A O 1
ATOM 708 N N . GLU A 1 92 ? -33.514 -6.053 40.152 1.00 49.81 92 GLU A N 1
ATOM 709 C CA . GLU A 1 92 ? -34.419 -5.983 41.307 1.00 49.81 92 GLU A CA 1
ATOM 710 C C . GLU A 1 92 ? -35.835 -5.640 40.819 1.00 49.81 92 GLU A C 1
ATOM 712 O O . GLU A 1 92 ? -36.148 -4.479 40.557 1.00 49.81 92 GLU A O 1
ATOM 717 N N . SER A 1 93 ? -36.669 -6.675 40.674 1.00 40.09 93 SER A N 1
ATOM 718 C CA . SER A 1 93 ? -38.122 -6.656 40.912 1.00 40.09 93 SER A CA 1
ATOM 719 C C . SER A 1 93 ? -38.658 -8.083 40.925 1.00 40.09 93 SER A C 1
ATOM 721 O O . SER A 1 93 ? -38.500 -8.751 39.875 1.00 40.09 93 SER A O 1
#

Secondary structure (DSSP, 8-state):
-HHHHHHHHHHHHHHHHHHHHHHHHHHHHHHHHHHHHHHH-HHHHHHHHHHHHHHHHHHHHHHHHHHHHHHHHHHHHHTS-S-SSTTTT----

Radius of gyration: 22.99 Å; Cα contacts (8 Å, |Δi|>4): 39; chains: 1; bounding box: 59×16×66 Å

Solvent-accessible surface area (backbone atoms only — not comparable to full-atom values): 5296 Å² total; per-residue (Å²): 115,71,67,61,41,36,54,50,15,52,51,49,43,52,50,49,52,52,51,50,55,50,51,53,53,51,50,55,51,53,51,53,51,39,59,56,39,44,75,76,36,65,69,59,23,50,52,52,49,54,55,49,52,53,52,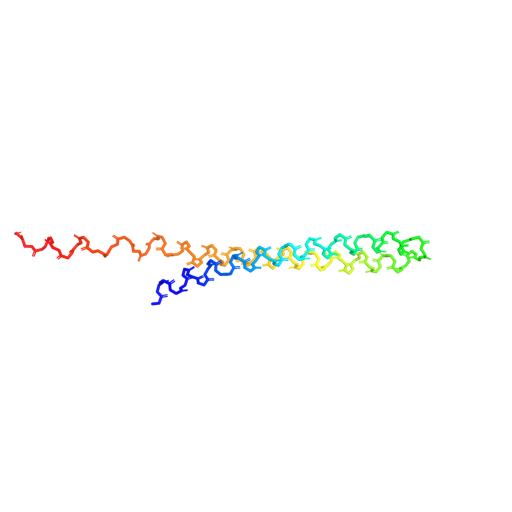50,53,52,49,53,53,48,49,53,49,48,51,54,49,18,50,49,43,43,55,66,46,74,83,68,66,91,84,78,73,85,78,85,75,78,88,83,132

Sequence (93 aa):
MKILKIIAGYILLFFTGFITLATVKVFFTSFMDASVEFQKSKSDGVAYFLGGMVVIVLAVLLIKFLWKTGNKLIGKQKNASLDSIDDIGKVES

Nearest PDB structures (foldseek):
  6ynw-assembly1_P  TM=7.122E-01  e=8.224E-01  Tetrahymena thermophila
  6yny-assembly1_P1  TM=7.185E-01  e=1.047E+00  Tetrahymena thermophila
  6rdz-assembly1_J  TM=6.140E-01  e=6.009E+00  Polytomella sp. Pringsheim 198.80
  6re5-assembly1_F  TM=6.194E-01  e=8.627E+00  Polytomella sp. Pringsheim 198.80

=== Feature glossary ===
The record interleaves many kinds of information about one protein. Here is each kind framed as the question it answers.

Q: What does the local fold look like, residue by residue?
A: A 3Di character summarizes, for each residue, the relative orientation of the Cα frame of its nearest spatial neighbor. Because it encodes fold topology rather than chemistry, 3Di alignments detect remote structural similarity that sequence alignment misses.

Q: Which residues are in helices, strands, or loops?
A: Secondary structure is the local, repeating backbone conformation. DSSP classifies it into eight states by reading the hydrogen-bond network: three helix types (H, G, I), two β types (E, B), two non-regular types (T, S), and unstructured coil (-).

Q: How big and how compact is the whole molecule?
A: Three whole-structure scalars: the radius of gyration (RMS distance of Cα from centroid, in Å), the count of Cα–Cα contacts (pairs closer than 8 Å and separated by more than four residues in sequence — i.e. tertiary, not local, contacts), and the bounding-box dimensions. Together they distinguish compact globular folds from extended fibres or disordered chains.

Q: How confident is the AlphaFold model at each residue?
A: For AlphaFold models, the B-factor field carries pLDDT — the model's own estimate of local accuracy on a 0–100 scale. Regio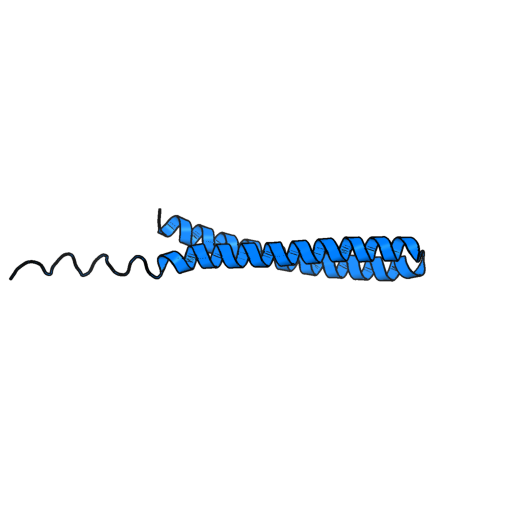ns with pLDDT<50 should be treated as essentially unmodeled; they often correspond to intrinsically disordered segments.

Q: What family and function is it annotated with?
A: Functional annotations link the protein to curated databases. InterPro entries identify conserved domains and families by matching the sequence against member-database signatures (Pfam, PROSITE, CDD, …). Gene Ontology (GO) terms describe molecular function, biological process, and cellular component in a controlled vocabulary. CATH places the structure in a hierarchical fold classification (Class/Architecture/Topology/Homologous-superfamily). The organism is the source species.

Q: What known structures does this most resemble?
A: Nearest PDB neighbors are the top structural matches found by Foldseek when searching this structure against the entire Protein Data Bank. Each hit reports a TM-score (0 to 1; >0.5 almost always implies the same fold) and an E-value. These are *structural* homologs — they may share no detectable sequence similarity.

Q: Which residues are buried vs exposed?
A: Solvent-accessible surface area (SASA) is the area in Å² traced out by the centre of a 1.4 Å probe sphere (a water molecule) rolled over the protein's van der Waals surface (Shrake–Rupley / Lee–Richards construction). Buried residues have near-zero SASA; fully exposed residues can exceed 200 Å². The total SASA scales roughly with the number of surface residues.

Q: What are the backbone torsion angles?
A: φ (phi) and ψ (psi) are the two rotatable backbone dihedrals per residue: φ is the C(i-1)–N–Cα–C torsion, ψ is the N–Cα–C–N(i+1) torsion, both in degrees on (−180°, 180°]. α-helical residues cluster near (−60°, −45°); β-strand residues near (−120°, +130°). A Ramachandran plot is simply a scatter of (φ, ψ) for every residue.

Q: Are the domains correctly placed relative to each other?
A: Predicted aligned error is AlphaFold's pairwise confidence. Unlike pLDDT (per-residue), PAE is per-residue-pair and captures whether two parts of the structure are correctly placed relative to each other. Units are ångströms of expected positional error.

Q: What if only a Cα trace is available?
A: P-SEA three-state annotation labels each residue as helix, strand, or coil based purely on the geometry of the Cα trace. It serves as a fallback when the full backbone (and thus DSSP) is unavailable.

Q: What is the amino-acid chain?
A: This is the polypeptide sequence — one letter per residue, N-terminus first. Length ranges from a few dozen residues for small domains to over a thousand for large multi-domain proteins.

Q: What do the rendered images show?
A: The six renders are orthographic views along the three Cartesian axes in both directions. Representation (cartoon, sticks, or surface) and color scheme (sequence-rainbow or by-chain) vary across proteins so the training set covers all the common visualization conventions.

Q: What do the diagnostic plots show?
A: Plot images: a contact map (which residues are close in 3D, as an N×N binary image), a Ramachandran scatter (backbone torsion angles, revealing secondary-structure composition at a glance), and — for AlphaFold structures — a PAE heatmap (pairwise prediction confidence).

Q: How mobile is each atom in the crystal?
A: B-factor (Debye–Waller factor) reflects atomic displacement in the crystal lattice. It is an experimental observable (units Å²), not a prediction; low values mean the atom is pinned down, high values mean it moves or is heterogeneous across the crystal.

Q: Where is each backbone atom in 3D?
A: The mmCIF table is the protein's shape written out atom by atom. For each backbone N, Cα, C, and carbonyl O, it records an (x, y, z) coordinate triple in Å plus the residue type, chain letter, and residue number.